Protein AF-A0A813BZZ4-F1 (afdb_monomer_lite)

Sequence (106 aa):
MAACPPARFSRFVAGLRFEQLLEFDEGDVGLGGGIQIREPANLNPTSDDIILRFGGTSSPDMQWPEEELETDRYARIKFLLAQLNKKPDKHRTGADSATSGGFTDS

Radius of gyration: 32.16 Å; chains: 1; bounding box: 76×68×61 Å

Secondary structure (DSSP, 8-state):
-PPPPHHHHHHHHHHTTTTSPPBSSTT-B--SS-------TTSS---S-------S---TTSPPPP----HHHHHHHHHHHHHHHS--------------------

pLDDT: mean 72.34, std 16.5, range [36.91, 94.88]

Organism: NCBI:txid1628268

Structure (mmCIF, N/CA/C/O backbone):
data_AF-A0A813BZZ4-F1
#
_entry.id   AF-A0A813BZZ4-F1
#
loop_
_atom_site.group_PDB
_atom_site.id
_atom_site.type_symbol
_atom_site.label_atom_id
_atom_site.label_alt_id
_atom_site.label_comp_id
_atom_site.label_asym_id
_atom_site.label_entity_id
_atom_site.label_seq_id
_atom_site.pdbx_PDB_ins_code
_atom_site.Cartn_x
_atom_site.Cartn_y
_atom_site.Cartn_z
_atom_site.occupancy
_atom_site.B_iso_or_equiv
_atom_site.auth_seq_id
_atom_site.auth_comp_id
_atom_site.auth_asym_id
_atom_site.auth_atom_id
_atom_site.pdbx_PDB_model_num
ATOM 1 N N . MET A 1 1 ? 6.049 -4.649 -36.575 1.00 49.91 1 MET A N 1
ATOM 2 C CA . MET A 1 1 ? 5.782 -5.098 -35.190 1.00 49.91 1 MET A CA 1
ATOM 3 C C . MET A 1 1 ? 4.840 -6.288 -35.261 1.00 49.91 1 MET A C 1
ATOM 5 O O . MET A 1 1 ? 3.819 -6.173 -35.924 1.00 49.91 1 MET A O 1
ATOM 9 N N . ALA A 1 2 ? 5.191 -7.435 -34.679 1.00 70.06 2 ALA A N 1
ATOM 10 C CA . ALA A 1 2 ? 4.300 -8.596 -34.682 1.00 70.06 2 ALA A CA 1
ATOM 11 C C . ALA A 1 2 ? 3.134 -8.358 -33.707 1.00 70.06 2 ALA A C 1
ATOM 13 O O . ALA A 1 2 ? 3.366 -8.025 -32.545 1.00 70.06 2 ALA A O 1
ATOM 14 N N . ALA A 1 3 ? 1.894 -8.510 -34.174 1.00 83.69 3 ALA A N 1
ATOM 15 C CA . ALA A 1 3 ? 0.711 -8.377 -33.329 1.00 83.69 3 ALA A CA 1
ATOM 16 C C . ALA A 1 3 ? 0.591 -9.586 -32.384 1.00 83.69 3 ALA A C 1
ATOM 18 O O . ALA A 1 3 ? 0.748 -10.736 -32.797 1.00 83.69 3 ALA A O 1
ATOM 19 N N . CYS A 1 4 ? 0.324 -9.335 -31.101 1.00 88.75 4 CYS A N 1
ATOM 20 C CA . CYS A 1 4 ? 0.061 -10.390 -30.124 1.00 88.75 4 CYS A CA 1
ATOM 21 C C . CYS A 1 4 ? -1.372 -10.920 -30.319 1.00 88.75 4 CYS A C 1
ATOM 23 O O . CYS A 1 4 ? -2.299 -10.108 -30.340 1.00 88.75 4 CYS A O 1
ATOM 25 N N . PRO A 1 5 ? -1.596 -12.244 -30.428 1.00 94.44 5 PRO A N 1
ATOM 26 C CA . PRO A 1 5 ? -2.948 -12.794 -30.463 1.00 94.44 5 PRO A CA 1
ATOM 27 C C . PRO A 1 5 ? -3.744 -12.383 -29.209 1.00 94.44 5 PRO A C 1
ATOM 29 O O . PRO A 1 5 ? -3.209 -12.527 -28.103 1.00 94.44 5 PRO A O 1
ATOM 32 N N . PRO A 1 6 ? -5.015 -11.946 -29.333 1.00 92.50 6 PRO A N 1
ATOM 33 C CA . PRO A 1 6 ? -5.811 -11.462 -28.200 1.00 92.50 6 PRO A CA 1
ATOM 34 C C . PRO A 1 6 ? -5.864 -12.445 -27.027 1.00 92.50 6 PRO A C 1
ATOM 36 O O . PRO A 1 6 ? -5.629 -12.058 -25.889 1.00 92.50 6 PRO A O 1
ATOM 39 N N . ALA A 1 7 ? -6.038 -13.740 -27.306 1.00 94.88 7 ALA A N 1
ATOM 40 C CA . ALA A 1 7 ? -6.074 -14.786 -26.282 1.00 94.88 7 ALA A CA 1
ATOM 41 C C . ALA A 1 7 ? -4.787 -14.856 -25.439 1.00 94.88 7 ALA A C 1
ATOM 43 O O . ALA A 1 7 ? -4.835 -15.101 -24.233 1.00 94.88 7 ALA A O 1
ATOM 44 N N . ARG A 1 8 ? -3.624 -14.619 -26.060 1.00 94.06 8 ARG A N 1
ATOM 45 C CA . ARG A 1 8 ? -2.333 -14.635 -25.364 1.00 94.06 8 ARG A CA 1
ATOM 46 C C . ARG A 1 8 ? -2.190 -13.415 -24.459 1.00 94.06 8 ARG A C 1
ATOM 48 O O . ARG A 1 8 ? -1.690 -13.547 -23.346 1.00 94.06 8 ARG A O 1
ATOM 55 N N . PHE A 1 9 ? -2.658 -12.257 -24.919 1.00 93.06 9 PHE A N 1
ATOM 56 C CA . PHE A 1 9 ? -2.671 -11.033 -24.123 1.00 93.06 9 PHE A CA 1
ATOM 57 C C . PHE A 1 9 ? -3.651 -11.125 -22.946 1.00 93.06 9 PHE A C 1
ATOM 59 O O . PHE A 1 9 ? -3.256 -10.865 -21.814 1.00 93.06 9 PHE A O 1
ATOM 66 N N . SE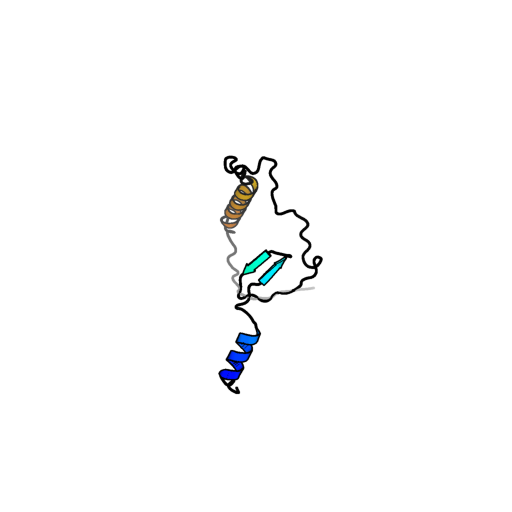R A 1 10 ? -4.881 -11.594 -23.165 1.00 93.12 10 SER A N 1
ATOM 67 C CA . SER A 1 10 ? -5.865 -11.788 -22.091 1.00 93.12 10 SER A CA 1
ATOM 68 C C . SER A 1 10 ? -5.372 -12.769 -21.027 1.00 93.12 10 SER A C 1
ATOM 70 O O . SER A 1 10 ? -5.515 -12.507 -19.836 1.00 93.12 10 SER A O 1
ATOM 72 N N . ARG A 1 11 ? -4.729 -13.873 -21.434 1.00 94.44 11 ARG A N 1
ATOM 73 C CA . ARG A 1 11 ? -4.132 -14.834 -20.494 1.00 94.44 11 ARG A CA 1
ATOM 74 C C . ARG A 1 11 ? -2.983 -14.225 -19.691 1.00 94.44 11 ARG A C 1
ATOM 76 O O . ARG A 1 11 ? -2.841 -14.540 -18.515 1.00 94.44 11 ARG A O 1
ATOM 83 N N . PHE A 1 12 ? -2.172 -13.373 -20.316 1.00 92.62 12 PHE A N 1
ATOM 84 C CA . PHE A 1 12 ? -1.123 -12.632 -19.622 1.00 92.62 12 PHE A CA 1
ATOM 85 C C . PHE A 1 12 ? -1.714 -11.690 -18.566 1.00 92.62 12 PHE A C 1
ATOM 87 O O . PHE A 1 12 ? -1.324 -11.784 -17.408 1.00 92.62 12 PHE A O 1
ATOM 94 N N . VAL A 1 13 ? -2.703 -10.867 -18.934 1.00 90.94 13 VAL A N 1
ATOM 95 C CA . VAL A 1 13 ? -3.379 -9.941 -18.007 1.00 90.94 13 VAL A CA 1
ATOM 96 C C . VAL A 1 13 ? -4.026 -10.695 -16.842 1.00 90.94 13 VAL A C 1
ATOM 98 O O . VAL A 1 13 ? -3.819 -10.327 -15.690 1.00 90.94 13 VAL A O 1
ATOM 101 N N . ALA A 1 14 ? -4.728 -11.799 -17.115 1.00 91.44 14 ALA A N 1
ATOM 102 C CA . ALA A 1 14 ? -5.302 -12.650 -16.070 1.00 91.44 14 ALA A CA 1
ATOM 103 C C . ALA A 1 14 ? -4.228 -13.241 -15.134 1.00 91.44 14 ALA A C 1
ATOM 105 O O . ALA A 1 14 ? -4.452 -13.392 -13.935 1.00 91.44 14 ALA A O 1
ATOM 106 N N . GLY A 1 15 ? -3.038 -13.540 -15.666 1.00 90.94 15 GLY A N 1
ATOM 107 C CA . GLY A 1 15 ? -1.896 -14.027 -14.893 1.00 90.94 15 GLY A CA 1
ATOM 108 C C . GLY A 1 15 ? -1.306 -13.004 -13.917 1.00 90.94 15 GLY A C 1
ATOM 109 O O . GLY A 1 15 ? -0.668 -13.418 -12.953 1.00 90.94 15 GLY A O 1
ATOM 110 N N . LEU A 1 16 ? -1.542 -11.703 -14.123 1.00 89.81 16 LEU A N 1
ATOM 111 C CA . LEU A 1 16 ? -1.067 -10.636 -13.230 1.00 89.81 16 LEU A CA 1
ATOM 112 C C . LEU A 1 16 ? -1.886 -10.526 -11.937 1.00 89.81 16 LEU A C 1
ATOM 114 O O . LEU A 1 16 ? -1.423 -9.904 -10.990 1.00 89.81 16 LEU A O 1
ATOM 118 N N . ARG A 1 17 ? -3.076 -11.148 -11.883 1.00 88.44 17 ARG A N 1
ATOM 119 C CA . ARG A 1 17 ? -3.951 -11.199 -10.697 1.00 88.44 17 ARG A CA 1
ATOM 120 C C . ARG A 1 17 ? -4.299 -9.830 -10.106 1.00 88.44 17 ARG A C 1
ATOM 122 O O . ARG A 1 17 ? -4.488 -9.706 -8.905 1.00 88.44 17 ARG A O 1
ATOM 129 N N . PHE A 1 18 ? -4.469 -8.820 -10.955 1.00 88.19 18 PHE A N 1
ATOM 130 C CA . PHE A 1 18 ? -4.867 -7.481 -10.517 1.00 88.19 18 PHE A CA 1
ATOM 131 C C . PHE A 1 18 ? -6.235 -7.419 -9.828 1.00 88.19 18 PHE A C 1
ATOM 133 O O . PHE A 1 18 ? -6.514 -6.455 -9.135 1.00 88.19 18 PHE A O 1
ATOM 140 N N . GLU A 1 19 ? -7.090 -8.427 -9.976 1.00 87.38 19 GLU A N 1
ATOM 141 C CA . GLU A 1 19 ? -8.357 -8.482 -9.234 1.00 87.38 19 GLU A CA 1
ATOM 142 C C . GLU A 1 19 ? -8.196 -8.999 -7.798 1.00 87.38 19 GLU A C 1
ATOM 144 O O . GLU A 1 19 ? -9.120 -8.891 -6.995 1.00 87.38 19 GLU A O 1
ATOM 149 N N . GLN A 1 20 ? -7.031 -9.554 -7.455 1.00 87.62 20 GLN A N 1
ATOM 150 C CA . GLN A 1 20 ? -6.746 -10.008 -6.103 1.00 87.62 20 GLN A CA 1
ATOM 151 C C . GLN A 1 20 ? -6.410 -8.806 -5.213 1.00 87.62 20 GLN A C 1
ATOM 153 O O . GLN A 1 20 ? -5.599 -7.955 -5.580 1.00 87.62 20 GLN A O 1
ATOM 158 N N . LEU A 1 21 ? -7.043 -8.748 -4.041 1.00 88.62 21 LEU A N 1
ATOM 159 C CA . LEU A 1 21 ? -6.736 -7.752 -3.017 1.00 88.62 21 LEU A CA 1
ATOM 160 C C . LEU A 1 21 ? -5.310 -7.976 -2.507 1.00 88.62 21 LEU A C 1
ATOM 162 O O . LEU A 1 21 ? -4.905 -9.119 -2.275 1.00 88.62 21 LEU A O 1
ATOM 166 N N . LEU A 1 22 ? -4.549 -6.892 -2.377 1.00 88.12 22 LEU A N 1
ATOM 167 C CA . LEU A 1 22 ? -3.189 -6.942 -1.856 1.00 88.12 22 LEU A CA 1
ATOM 168 C C . LEU A 1 22 ? -3.200 -7.003 -0.330 1.00 88.12 22 LEU A C 1
ATOM 170 O O . LEU A 1 22 ? -3.989 -6.317 0.301 1.00 88.12 22 LEU A O 1
ATOM 174 N N . GLU A 1 23 ? -2.298 -7.782 0.255 1.00 84.94 23 GLU A N 1
ATOM 175 C CA . GLU A 1 23 ? -2.063 -7.804 1.701 1.00 84.94 23 GLU A CA 1
ATOM 176 C C . GLU A 1 23 ? -0.896 -6.864 2.025 1.00 84.94 23 GLU A C 1
ATOM 178 O O . GLU A 1 23 ? 0.192 -7.001 1.448 1.00 84.94 23 GLU A O 1
ATOM 183 N N . PHE A 1 24 ? -1.134 -5.880 2.894 1.00 75.88 24 PHE A N 1
ATOM 184 C CA . PHE A 1 24 ? -0.102 -4.928 3.321 1.00 75.88 24 PHE A CA 1
ATOM 185 C C . PHE A 1 24 ? 0.684 -5.441 4.532 1.00 75.88 24 PHE A C 1
ATOM 187 O O . PHE A 1 24 ? 1.903 -5.276 4.570 1.00 75.88 24 PHE A O 1
ATOM 194 N N . ASP A 1 25 ? -0.002 -6.099 5.468 1.00 73.00 25 ASP A N 1
ATOM 195 C CA . ASP A 1 25 ? 0.553 -6.762 6.650 1.00 73.00 25 ASP A CA 1
ATOM 196 C C . ASP A 1 25 ? -0.385 -7.905 7.088 1.00 73.00 25 ASP A C 1
ATOM 198 O O . ASP A 1 25 ? -1.504 -8.007 6.576 1.00 73.00 25 ASP A O 1
ATOM 202 N N . GLU A 1 26 ? 0.051 -8.758 8.019 1.00 78.06 26 GLU A N 1
ATOM 203 C CA . GLU A 1 26 ? -0.710 -9.938 8.454 1.00 7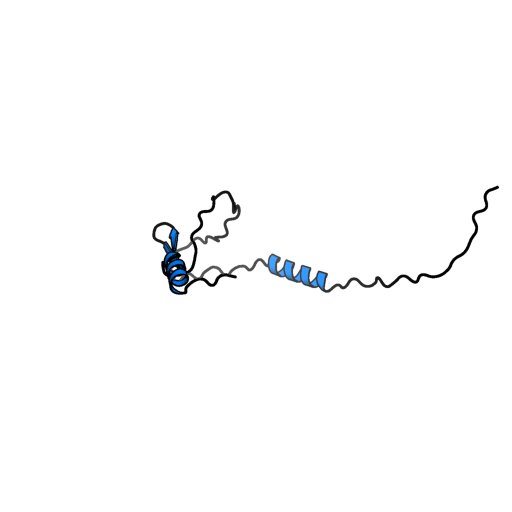8.06 26 GLU A CA 1
ATOM 204 C C . GLU A 1 26 ? -2.115 -9.546 8.948 1.00 78.06 26 GLU A C 1
ATOM 206 O O . GLU A 1 26 ? -2.295 -8.954 10.014 1.00 78.06 26 GLU A O 1
ATOM 211 N N . GLY A 1 27 ? -3.131 -9.900 8.157 1.00 79.19 27 GLY A N 1
ATOM 212 C CA . GLY A 1 27 ? -4.537 -9.625 8.461 1.00 79.19 27 GLY A CA 1
ATOM 213 C C . GLY A 1 27 ? -5.095 -8.305 7.917 1.00 79.19 27 GLY A C 1
ATOM 214 O O . GLY A 1 27 ? -6.282 -8.049 8.131 1.00 79.19 27 GLY A O 1
ATOM 215 N N . ASP A 1 28 ? -4.306 -7.504 7.191 1.00 80.56 28 ASP A N 1
ATOM 216 C CA . ASP A 1 28 ? -4.784 -6.284 6.528 1.00 80.56 28 ASP A CA 1
ATOM 217 C C . ASP A 1 28 ? -5.125 -6.526 5.048 1.00 80.56 28 ASP A C 1
ATOM 219 O O . ASP A 1 28 ? -4.322 -7.052 4.271 1.00 80.56 28 ASP A O 1
ATOM 223 N N . VAL A 1 29 ? -6.331 -6.124 4.641 1.00 83.62 29 VAL A N 1
ATOM 224 C CA . VAL A 1 29 ? -6.841 -6.301 3.275 1.00 83.62 29 VAL A CA 1
ATOM 225 C C . VAL A 1 29 ? -6.796 -4.964 2.547 1.00 83.62 29 VAL A C 1
ATOM 227 O O . VAL A 1 29 ? -7.620 -4.076 2.761 1.00 83.62 29 VAL A O 1
ATOM 230 N N . GLY A 1 30 ? -5.834 -4.850 1.643 1.00 84.62 30 GLY A N 1
ATOM 231 C CA . GLY A 1 30 ? -5.591 -3.684 0.815 1.00 84.62 30 GLY A CA 1
ATOM 232 C C . GLY A 1 30 ? -6.383 -3.640 -0.489 1.00 84.62 30 GLY A C 1
ATOM 233 O O . GLY A 1 30 ? -7.267 -4.448 -0.775 1.00 84.62 30 GLY A O 1
ATOM 234 N N . LEU A 1 31 ? -6.044 -2.649 -1.315 1.00 84.25 31 LEU A N 1
ATOM 235 C CA . LEU A 1 31 ? -6.675 -2.426 -2.614 1.00 84.25 31 LEU A CA 1
ATOM 236 C C . LEU A 1 31 ? -6.206 -3.462 -3.646 1.00 84.25 31 LEU A C 1
ATOM 238 O O . LEU A 1 31 ? -5.041 -3.860 -3.672 1.00 84.25 31 LEU A O 1
ATOM 242 N N . GLY A 1 32 ? -7.113 -3.866 -4.536 1.00 85.56 32 GLY A N 1
ATOM 243 C CA . GLY A 1 32 ? -6.753 -4.588 -5.756 1.00 85.56 32 GLY A CA 1
ATOM 244 C C . GLY A 1 32 ? -6.078 -3.673 -6.785 1.00 85.56 32 GLY A C 1
ATOM 245 O O . GLY A 1 32 ? -6.041 -2.451 -6.644 1.00 85.56 32 GLY A O 1
ATOM 246 N N . GLY A 1 33 ? -5.560 -4.264 -7.855 1.00 86.38 33 GLY A N 1
ATOM 247 C CA . GLY A 1 33 ? -5.002 -3.543 -9.003 1.00 86.38 33 GLY A CA 1
ATOM 248 C C . GLY A 1 33 ? -3.529 -3.162 -8.874 1.00 86.38 33 GLY A C 1
ATOM 249 O O . GLY A 1 33 ? -2.983 -2.555 -9.794 1.00 86.38 33 GLY A O 1
ATOM 250 N N . GLY A 1 34 ? -2.875 -3.517 -7.767 1.00 85.19 34 GLY A N 1
ATOM 251 C CA . GLY A 1 34 ? -1.459 -3.234 -7.544 1.00 85.19 34 GLY A CA 1
ATOM 252 C C . GLY A 1 34 ? -0.545 -4.447 -7.743 1.00 85.19 34 GLY A C 1
ATOM 253 O O . GLY A 1 34 ? -0.990 -5.580 -7.914 1.00 85.19 34 GLY A O 1
ATOM 254 N N . ILE A 1 35 ? 0.762 -4.190 -7.692 1.00 85.69 35 ILE A N 1
ATOM 255 C CA . ILE A 1 35 ? 1.817 -5.209 -7.667 1.00 85.69 35 ILE A CA 1
ATOM 256 C C . ILE A 1 35 ? 2.528 -5.085 -6.325 1.00 85.69 35 ILE A C 1
ATOM 258 O O . ILE A 1 35 ? 3.095 -4.034 -6.031 1.00 85.69 35 ILE A O 1
ATOM 262 N N . GLN A 1 36 ? 2.520 -6.150 -5.524 1.00 81.06 36 GLN A N 1
ATOM 263 C CA . GLN A 1 36 ? 3.264 -6.166 -4.269 1.00 81.06 36 GLN A CA 1
ATOM 264 C C . GLN A 1 36 ? 4.764 -6.262 -4.555 1.00 81.06 36 GLN A C 1
ATOM 266 O O . GLN A 1 36 ? 5.232 -7.201 -5.203 1.00 81.06 36 GLN A O 1
ATOM 271 N N . ILE A 1 37 ? 5.518 -5.296 -4.042 1.00 83.25 37 ILE A N 1
ATOM 272 C CA . ILE A 1 37 ? 6.979 -5.302 -4.049 1.00 83.25 37 ILE A CA 1
ATOM 273 C C . ILE A 1 37 ? 7.468 -5.369 -2.604 1.00 83.25 37 ILE A C 1
ATOM 275 O O . ILE A 1 37 ? 6.898 -4.737 -1.721 1.00 83.25 37 ILE A O 1
ATOM 279 N N . ARG A 1 38 ? 8.508 -6.167 -2.351 1.00 82.69 38 ARG A N 1
ATOM 280 C CA . ARG A 1 38 ? 9.183 -6.190 -1.050 1.00 82.69 38 ARG A CA 1
ATOM 281 C C . ARG A 1 38 ? 10.371 -5.251 -1.124 1.00 82.69 38 ARG A C 1
ATOM 283 O O . ARG A 1 38 ? 11.295 -5.508 -1.895 1.00 82.69 38 ARG A O 1
ATOM 290 N N . GLU A 1 39 ? 10.344 -4.192 -0.332 1.00 81.94 39 GLU A N 1
ATOM 291 C CA . GLU A 1 39 ? 11.485 -3.298 -0.179 1.00 81.94 39 GLU A CA 1
ATOM 292 C C . GLU A 1 39 ? 12.222 -3.565 1.143 1.00 81.94 39 GLU A C 1
ATOM 294 O O . GLU A 1 39 ? 11.597 -3.920 2.145 1.00 81.94 39 GLU A O 1
ATOM 299 N N . PRO A 1 40 ? 13.560 -3.444 1.170 1.00 87.50 40 PRO A N 1
ATOM 300 C CA . PRO A 1 40 ? 14.309 -3.479 2.416 1.00 87.50 40 PRO A CA 1
ATOM 301 C C . PRO A 1 40 ? 13.899 -2.319 3.330 1.00 87.50 40 PRO A C 1
ATOM 303 O O . PRO A 1 40 ? 13.911 -1.165 2.907 1.00 87.50 40 PRO A O 1
ATOM 306 N N . ALA A 1 41 ? 13.631 -2.602 4.607 1.00 81.69 41 ALA A N 1
ATOM 307 C CA . ALA A 1 41 ? 13.240 -1.577 5.584 1.00 81.69 41 ALA A CA 1
ATOM 308 C C . ALA A 1 41 ? 14.292 -0.463 5.764 1.00 81.69 41 ALA A C 1
ATOM 310 O O . ALA A 1 41 ? 13.977 0.647 6.178 1.00 81.69 41 ALA A O 1
ATOM 311 N N . ASN A 1 42 ? 15.556 -0.745 5.441 1.00 85.44 42 ASN A N 1
ATOM 312 C CA . ASN A 1 42 ? 16.655 0.213 5.511 1.00 85.44 42 ASN A CA 1
ATOM 313 C C . ASN A 1 42 ? 16.827 1.070 4.245 1.00 85.44 42 ASN A C 1
ATOM 315 O O . ASN A 1 42 ? 17.717 1.918 4.231 1.00 85.44 42 ASN A O 1
ATOM 319 N N . LEU A 1 43 ? 16.045 0.844 3.183 1.00 87.38 43 LEU A N 1
ATOM 320 C CA . LEU A 1 43 ? 16.171 1.591 1.927 1.00 87.38 43 LEU A CA 1
ATOM 321 C C . LEU A 1 43 ? 15.635 3.023 2.060 1.00 87.38 43 LEU A C 1
ATOM 323 O O . LEU A 1 43 ? 16.202 3.942 1.478 1.00 87.38 43 LEU A O 1
ATOM 327 N N . ASN A 1 44 ? 14.584 3.203 2.865 1.00 79.12 44 ASN A N 1
ATOM 328 C CA . ASN A 1 44 ? 13.917 4.481 3.112 1.00 79.12 44 ASN A CA 1
ATOM 329 C C . ASN A 1 44 ? 13.737 4.699 4.628 1.00 79.12 44 ASN A C 1
ATOM 331 O O . ASN A 1 44 ? 12.614 4.644 5.135 1.00 79.12 44 ASN A O 1
ATOM 335 N N . PRO A 1 45 ? 14.832 4.888 5.390 1.00 79.25 45 PRO A N 1
ATOM 336 C CA . PRO A 1 45 ? 14.739 5.083 6.830 1.00 79.25 45 PRO A CA 1
ATOM 337 C C . PRO A 1 45 ? 13.979 6.380 7.121 1.00 79.25 45 PRO A C 1
ATOM 339 O O . PRO A 1 45 ? 14.412 7.466 6.738 1.00 79.25 45 PRO A O 1
ATOM 342 N N . THR A 1 46 ? 12.840 6.263 7.800 1.00 76.88 46 THR A N 1
ATOM 343 C CA . THR A 1 46 ? 12.077 7.418 8.280 1.00 76.88 46 THR A CA 1
ATOM 344 C C . THR A 1 46 ? 12.478 7.654 9.732 1.00 76.88 46 THR A C 1
ATOM 346 O O . THR A 1 46 ? 12.125 6.872 10.610 1.00 76.88 46 THR A O 1
ATOM 349 N N . SER A 1 47 ? 13.301 8.674 9.975 1.00 76.00 47 SER A N 1
ATOM 350 C CA . SER A 1 47 ? 13.796 9.018 11.320 1.00 76.00 47 SER A CA 1
ATOM 351 C C . SER A 1 47 ? 12.758 9.758 12.165 1.00 76.00 47 SER A C 1
ATOM 353 O O . SER A 1 47 ? 12.894 9.825 13.385 1.00 76.00 47 SER A O 1
ATOM 355 N N . ASP A 1 48 ? 11.745 10.315 11.505 1.00 74.12 48 ASP A N 1
ATOM 356 C CA . ASP A 1 48 ? 10.732 11.165 12.109 1.00 74.12 48 ASP A CA 1
ATOM 357 C C . ASP A 1 48 ? 9.425 10.373 12.246 1.00 74.12 48 ASP A C 1
ATOM 359 O O . ASP A 1 48 ? 8.912 9.831 11.265 1.00 74.12 48 ASP A O 1
ATOM 363 N N . ASP A 1 49 ? 8.875 10.292 13.460 1.00 67.38 49 ASP A N 1
ATOM 364 C CA . ASP A 1 49 ? 7.539 9.725 13.665 1.00 67.38 49 ASP A CA 1
ATOM 365 C C . ASP A 1 49 ?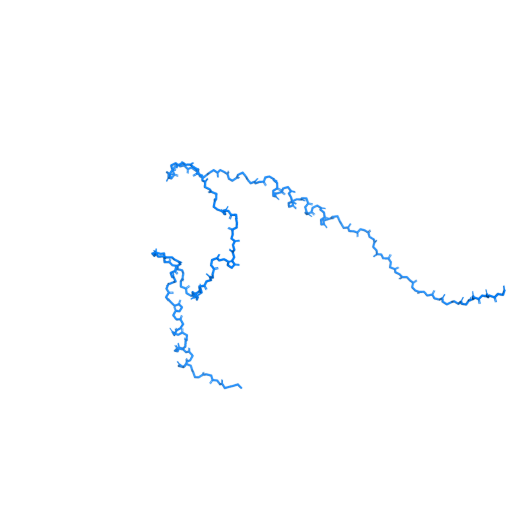 6.503 10.683 13.056 1.00 67.38 49 ASP A C 1
ATOM 367 O O . ASP A 1 49 ? 6.345 11.818 13.507 1.00 67.38 49 ASP A O 1
ATOM 371 N N . ILE A 1 50 ? 5.818 10.239 12.000 1.00 72.31 50 ILE A N 1
ATOM 372 C CA . ILE A 1 50 ? 4.766 11.014 11.320 1.00 72.31 50 ILE A CA 1
ATOM 373 C C . ILE A 1 50 ? 3.453 10.945 12.124 1.00 72.31 50 ILE A C 1
ATOM 375 O O . ILE A 1 50 ? 2.537 11.740 11.908 1.00 72.31 50 ILE A O 1
ATOM 379 N N . ILE A 1 51 ? 3.340 10.003 13.068 1.00 73.75 51 ILE A N 1
ATOM 380 C CA . ILE A 1 51 ? 2.126 9.793 13.849 1.00 73.75 51 ILE A CA 1
ATOM 381 C C . ILE A 1 51 ? 2.158 10.688 15.088 1.00 73.75 51 ILE A C 1
ATOM 383 O O . ILE A 1 51 ? 2.861 10.432 16.065 1.00 73.75 51 ILE A O 1
ATOM 387 N N . LEU A 1 52 ? 1.306 11.710 15.088 1.00 71.81 52 LEU A N 1
ATOM 388 C CA . LEU A 1 52 ? 1.031 12.504 16.281 1.00 71.81 52 LEU A CA 1
ATOM 389 C C . LEU A 1 52 ? 0.157 11.691 17.243 1.00 71.81 52 LEU A C 1
ATOM 391 O O . LEU A 1 52 ? -1.022 11.441 16.991 1.00 71.81 52 LEU A O 1
ATOM 395 N N . ARG A 1 53 ? 0.752 11.241 18.350 1.00 75.19 53 ARG A N 1
ATOM 396 C CA . ARG A 1 53 ? 0.064 10.456 19.381 1.00 75.19 53 ARG A CA 1
ATOM 397 C C . ARG A 1 53 ? -0.482 11.383 20.459 1.00 75.19 53 ARG A C 1
ATOM 399 O O . ARG A 1 53 ? 0.284 12.037 21.162 1.00 75.19 53 ARG A O 1
ATOM 406 N N . PHE A 1 54 ? -1.797 11.377 20.634 1.00 71.50 54 PHE A N 1
ATOM 407 C CA . PHE A 1 54 ? -2.467 12.119 21.698 1.00 71.50 54 PHE A CA 1
ATOM 408 C C . PHE A 1 54 ? -2.912 11.160 22.804 1.00 71.50 54 PHE A C 1
ATOM 410 O O . PHE A 1 54 ? -3.535 10.132 22.539 1.00 71.50 54 PHE A O 1
ATOM 417 N N . GLY A 1 55 ? -2.562 11.470 24.053 1.00 73.00 55 GLY A N 1
ATOM 418 C CA . GLY A 1 55 ? -3.046 10.719 25.211 1.00 73.00 55 GLY A CA 1
ATOM 419 C C . GLY A 1 55 ? -4.530 10.998 25.458 1.00 73.00 55 GLY A C 1
ATOM 420 O O . GLY A 1 55 ? -4.972 12.136 25.329 1.00 73.00 55 GLY A O 1
ATOM 421 N N . GLY A 1 56 ? -5.309 9.979 25.824 1.00 73.88 56 GLY A N 1
ATOM 422 C CA . GLY A 1 56 ? -6.740 10.147 26.068 1.00 73.88 56 GLY A CA 1
ATOM 423 C C . GLY A 1 56 ? -7.530 8.848 26.013 1.00 73.88 56 GLY A C 1
ATOM 424 O O . GLY A 1 56 ? -6.997 7.787 25.695 1.00 73.88 56 GLY A O 1
ATOM 425 N N . THR A 1 57 ? -8.820 8.937 26.332 1.00 68.00 57 THR A N 1
ATOM 426 C CA . THR A 1 57 ? -9.759 7.836 26.091 1.00 68.00 57 THR A CA 1
ATOM 427 C C . THR A 1 57 ? -10.120 7.840 24.607 1.00 68.00 57 THR A C 1
ATOM 429 O O . THR A 1 57 ? -10.382 8.909 24.063 1.00 68.00 57 THR A O 1
ATOM 432 N N . SER A 1 58 ? -10.199 6.684 23.949 1.00 65.69 58 SER A N 1
ATOM 433 C CA . SER A 1 58 ? -10.647 6.580 22.549 1.00 65.69 58 SER A CA 1
ATOM 434 C C . SER A 1 58 ? -12.172 6.752 22.398 1.00 65.69 58 SER A C 1
ATOM 436 O O . SER A 1 58 ? -12.794 6.088 21.569 1.00 65.69 58 SER A O 1
ATOM 438 N N . SER A 1 59 ? -12.794 7.565 23.259 1.00 74.81 59 SER A N 1
ATOM 439 C CA . SER A 1 59 ? -14.231 7.832 23.235 1.00 74.81 59 SER A CA 1
ATOM 440 C C . SER A 1 59 ? -14.587 8.692 22.016 1.00 74.81 59 SER A C 1
ATOM 442 O O . SER A 1 59 ? -13.894 9.681 21.774 1.00 74.81 59 SER A O 1
ATOM 444 N N . PRO A 1 60 ? -15.683 8.395 21.291 1.00 68.69 60 PRO A N 1
ATOM 445 C CA . PRO A 1 60 ? -16.178 9.241 20.200 1.00 68.69 60 PRO A CA 1
ATOM 446 C C . PRO A 1 60 ? -16.511 10.675 20.638 1.00 68.69 60 PRO A C 1
ATOM 448 O O . PRO A 1 60 ? -16.489 11.586 19.816 1.00 68.69 60 PRO A O 1
ATOM 451 N N . ASP A 1 61 ? -16.809 10.870 21.927 1.00 76.25 61 ASP A N 1
ATOM 452 C CA . ASP A 1 61 ? -17.130 12.178 22.510 1.00 76.25 61 ASP A CA 1
ATOM 453 C C . ASP A 1 61 ? -15.883 13.052 22.725 1.00 76.25 61 ASP A C 1
ATOM 455 O O . ASP A 1 61 ? -15.986 14.247 23.007 1.00 76.25 61 ASP A O 1
ATOM 459 N N . MET A 1 62 ? -14.691 12.461 22.616 1.00 72.38 62 MET A N 1
ATOM 460 C CA . MET A 1 62 ? -13.422 13.154 22.763 1.00 72.38 62 MET A CA 1
ATOM 461 C C . MET A 1 62 ? -12.990 13.67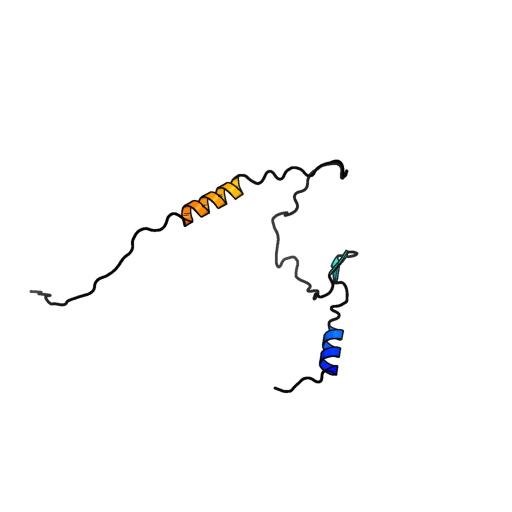0 21.389 1.00 72.38 62 MET A C 1
ATOM 463 O O . MET A 1 62 ? -12.528 12.915 20.535 1.00 72.38 62 MET A O 1
ATOM 467 N N . GLN A 1 63 ? -13.188 14.967 21.156 1.00 68.00 63 GLN A N 1
ATOM 468 C CA . GLN A 1 63 ? -12.754 15.614 19.919 1.00 68.00 63 GLN A CA 1
ATOM 469 C C . GLN A 1 63 ? -11.230 15.522 19.780 1.00 68.00 63 GLN A C 1
ATOM 471 O O . GLN A 1 63 ? -10.498 15.665 20.763 1.00 68.00 63 GLN A O 1
ATOM 476 N N . TRP A 1 64 ? -10.762 15.287 18.550 1.00 69.06 64 TRP A N 1
ATOM 477 C CA . TRP A 1 64 ? -9.346 15.425 18.220 1.00 69.06 64 TRP A CA 1
ATOM 478 C C . TRP A 1 64 ? -8.871 16.820 18.644 1.00 69.06 64 TRP A C 1
ATOM 480 O O . TRP A 1 64 ? -9.622 17.781 18.453 1.00 69.06 64 TRP A O 1
ATOM 490 N N . PRO A 1 65 ? -7.664 16.954 19.220 1.00 68.81 65 PRO A N 1
ATOM 491 C CA . PRO A 1 65 ? -7.097 18.265 19.497 1.00 68.81 65 PRO A CA 1
ATOM 492 C C . PRO A 1 65 ? -7.122 19.100 18.221 1.00 68.81 65 PRO A C 1
ATOM 494 O O . PRO A 1 65 ? -6.818 18.582 17.144 1.00 68.81 65 PRO A O 1
ATOM 497 N N . GLU A 1 66 ? -7.496 20.374 18.332 1.00 68.25 66 GLU A N 1
ATOM 498 C CA . GLU A 1 66 ? -7.324 21.294 17.215 1.00 68.25 66 GLU A CA 1
ATOM 499 C C . GLU A 1 66 ? -5.849 21.253 16.819 1.00 68.25 66 GLU A C 1
ATOM 501 O O . GLU A 1 66 ? -4.967 21.405 17.669 1.00 68.25 66 GLU A O 1
ATOM 506 N N . GLU A 1 67 ? -5.576 20.979 15.543 1.00 63.78 67 GLU A N 1
ATOM 507 C CA . GLU A 1 67 ? -4.231 21.132 15.016 1.00 63.78 67 GLU A CA 1
ATOM 508 C C . GLU A 1 67 ? -3.848 22.589 15.262 1.00 63.78 67 GLU A C 1
ATOM 510 O O . GLU A 1 67 ? -4.382 23.500 14.623 1.00 63.78 67 GLU A O 1
ATOM 515 N N . GLU A 1 68 ? -2.945 22.821 16.216 1.00 60.41 68 GLU A N 1
ATOM 516 C CA . GLU A 1 68 ? -2.249 24.089 16.345 1.00 60.41 68 GLU A CA 1
ATOM 517 C C . GLU A 1 68 ? -1.390 24.180 15.085 1.00 60.41 68 GLU A C 1
ATOM 519 O O . GLU A 1 68 ? -0.242 23.742 15.058 1.00 60.41 68 GLU A O 1
ATOM 524 N N . LEU A 1 69 ? -2.018 24.605 13.981 1.00 54.66 69 LEU A N 1
ATOM 525 C CA . LEU A 1 69 ? -1.391 24.803 12.688 1.00 54.66 69 LEU A CA 1
ATOM 526 C C . LEU A 1 69 ? -0.157 25.631 12.980 1.00 54.66 69 LEU A C 1
ATOM 528 O O . LEU A 1 69 ? -0.301 26.817 13.283 1.00 54.66 69 LEU A O 1
ATOM 532 N N . GLU A 1 70 ? 1.012 24.978 12.955 1.00 58.03 70 GLU A N 1
ATOM 533 C CA . GLU A 1 70 ? 2.301 25.580 13.267 1.00 58.03 70 GLU A CA 1
ATOM 534 C C . GLU A 1 70 ? 2.312 26.952 12.611 1.00 58.03 70 GLU A C 1
ATOM 536 O O . GLU A 1 70 ? 2.391 27.082 11.381 1.00 58.03 70 GLU A O 1
ATOM 541 N N . THR A 1 71 ? 2.151 27.986 13.436 1.00 56.53 71 THR A N 1
ATOM 542 C CA . THR A 1 71 ? 1.999 29.363 12.958 1.00 56.53 71 THR A CA 1
ATOM 543 C C . THR A 1 71 ? 3.221 29.734 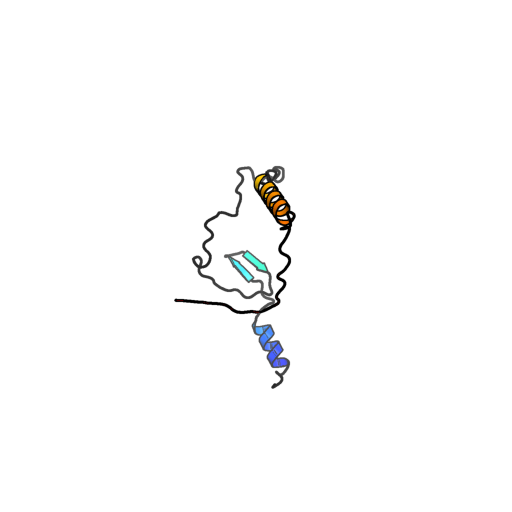12.101 1.00 56.53 71 THR A C 1
ATOM 545 O O . THR A 1 71 ? 3.124 30.511 11.148 1.00 56.53 71 THR A O 1
ATOM 548 N N . ASP A 1 72 ? 4.334 29.038 12.351 1.00 60.62 72 ASP A N 1
ATOM 549 C CA . ASP A 1 72 ? 5.592 29.040 11.620 1.00 60.62 72 ASP A CA 1
ATOM 550 C C . ASP A 1 72 ? 5.518 28.529 10.176 1.00 60.62 72 ASP A C 1
ATOM 552 O O . ASP A 1 72 ? 6.126 29.155 9.305 1.00 60.62 72 ASP A O 1
ATOM 556 N N . ARG A 1 73 ? 4.767 27.465 9.845 1.00 67.25 73 ARG A N 1
ATOM 557 C CA . ARG A 1 73 ? 4.668 26.991 8.443 1.00 67.25 73 ARG A CA 1
ATOM 558 C C . ARG A 1 73 ? 3.956 28.018 7.580 1.00 67.25 73 ARG A C 1
ATOM 560 O O . ARG A 1 73 ? 4.422 28.362 6.491 1.00 67.25 73 ARG A O 1
ATOM 567 N N . TYR A 1 74 ? 2.854 28.560 8.089 1.00 74.19 74 TYR A N 1
ATOM 568 C CA . TYR A 1 74 ? 2.096 29.581 7.380 1.00 74.19 74 TYR A CA 1
ATOM 569 C C . TYR A 1 74 ? 2.876 30.900 7.280 1.00 74.19 74 TYR A C 1
ATOM 571 O O . TYR A 1 74 ? 2.901 31.528 6.216 1.00 74.19 74 TYR A O 1
ATOM 579 N N . ALA A 1 75 ? 3.590 31.291 8.342 1.00 74.50 75 ALA A N 1
ATOM 580 C CA . ALA A 1 75 ? 4.494 32.439 8.325 1.00 74.50 75 ALA A CA 1
ATOM 581 C C . ALA A 1 75 ? 5.651 32.252 7.328 1.00 74.50 75 ALA A C 1
ATOM 583 O O . ALA A 1 75 ? 5.973 33.174 6.572 1.00 74.50 75 ALA A O 1
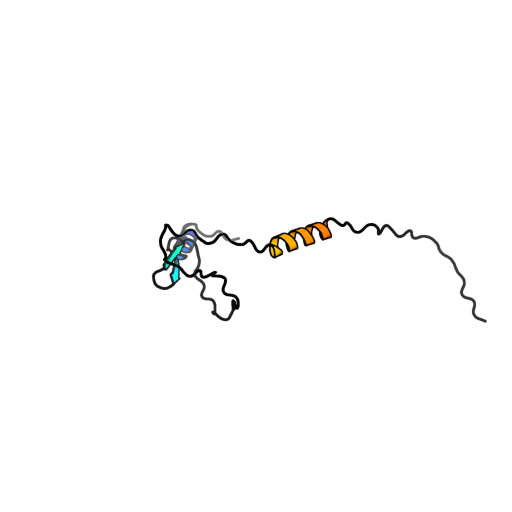ATOM 584 N N . ARG A 1 76 ? 6.234 31.050 7.254 1.00 76.12 76 ARG A N 1
ATOM 585 C CA . ARG A 1 76 ? 7.322 30.711 6.328 1.00 76.12 76 ARG A CA 1
ATOM 586 C C . ARG A 1 76 ? 6.871 30.754 4.872 1.00 76.12 76 ARG A C 1
ATOM 588 O O . ARG A 1 76 ? 7.573 31.331 4.042 1.00 76.12 76 ARG A O 1
ATOM 595 N N . ILE A 1 77 ? 5.696 30.207 4.563 1.00 81.12 77 ILE A N 1
ATOM 596 C CA . ILE A 1 77 ? 5.116 30.252 3.211 1.00 81.12 77 ILE A CA 1
ATOM 597 C C . ILE A 1 77 ? 4.813 31.700 2.805 1.00 81.12 77 ILE A C 1
ATOM 599 O O . ILE A 1 77 ? 5.192 32.125 1.711 1.00 81.12 77 ILE A O 1
ATOM 603 N N . LYS A 1 78 ? 4.213 32.497 3.699 1.00 79.06 78 LYS A N 1
ATOM 604 C CA . LYS A 1 78 ? 3.983 33.934 3.464 1.00 79.06 78 LYS A CA 1
ATOM 605 C C . LYS A 1 78 ? 5.281 34.702 3.216 1.00 79.06 78 LYS A C 1
ATOM 607 O O . LYS A 1 78 ? 5.329 35.546 2.322 1.00 79.06 78 LYS A O 1
ATOM 612 N N . PHE A 1 79 ? 6.334 34.400 3.971 1.00 81.25 79 PHE A N 1
ATOM 613 C CA . PHE A 1 79 ? 7.649 35.011 3.795 1.00 81.25 79 PHE A CA 1
ATOM 614 C C . PHE A 1 79 ? 8.254 34.694 2.420 1.00 81.25 79 PHE A C 1
ATOM 616 O O . PHE A 1 79 ? 8.734 35.599 1.735 1.00 81.25 79 PHE A O 1
ATOM 623 N N . LEU A 1 80 ? 8.184 33.435 1.980 1.00 80.81 80 LEU A N 1
ATOM 624 C CA . LEU A 1 80 ? 8.691 33.013 0.670 1.00 80.81 80 LEU A CA 1
ATOM 625 C C . LEU A 1 80 ? 7.908 33.652 -0.487 1.00 80.81 80 LEU A C 1
ATOM 627 O O . LEU A 1 80 ? 8.516 34.147 -1.436 1.00 80.81 80 LEU A O 1
ATOM 631 N N . LEU A 1 81 ? 6.578 33.733 -0.380 1.00 85.06 81 LEU A N 1
ATOM 632 C CA . LEU A 1 81 ? 5.730 34.438 -1.351 1.00 85.06 81 LEU A CA 1
ATOM 633 C C . LEU A 1 81 ? 6.088 35.928 -1.456 1.00 85.06 81 LEU A C 1
ATOM 635 O O . LEU A 1 81 ? 6.151 36.481 -2.555 1.00 85.06 81 LEU A O 1
ATOM 639 N N . ALA A 1 82 ? 6.370 36.579 -0.325 1.00 84.69 82 ALA A N 1
ATOM 640 C CA . ALA A 1 82 ? 6.798 37.974 -0.305 1.00 84.69 82 ALA A CA 1
ATOM 641 C C . ALA A 1 82 ? 8.176 38.178 -0.958 1.00 84.69 82 ALA A C 1
ATOM 643 O O . ALA A 1 82 ? 8.393 39.203 -1.605 1.00 84.69 82 ALA A O 1
ATOM 644 N N . GLN A 1 83 ? 9.103 37.225 -0.819 1.00 79.56 83 GLN A N 1
ATOM 645 C CA . GLN A 1 83 ? 10.399 37.279 -1.502 1.00 79.56 83 GLN A CA 1
ATOM 646 C C . GLN A 1 83 ? 10.279 37.048 -3.010 1.00 79.56 83 GLN A C 1
ATOM 648 O O . GLN A 1 83 ? 10.923 37.757 -3.775 1.00 79.56 83 GLN A O 1
ATOM 653 N N . LEU A 1 84 ? 9.421 36.123 -3.443 1.00 78.44 84 LEU A N 1
ATOM 654 C CA . LEU A 1 84 ? 9.196 35.842 -4.863 1.00 78.44 84 LEU A CA 1
ATOM 655 C C . LEU A 1 84 ? 8.576 37.043 -5.600 1.00 78.44 84 LEU A C 1
ATOM 657 O O . LEU A 1 84 ? 8.928 37.335 -6.741 1.00 78.44 84 LEU A O 1
ATOM 661 N N . ASN A 1 85 ? 7.677 37.769 -4.930 1.00 78.12 85 ASN A N 1
ATOM 662 C CA . ASN A 1 85 ? 7.013 38.948 -5.491 1.00 78.12 85 ASN A CA 1
ATOM 663 C C . ASN A 1 85 ? 7.892 40.209 -5.502 1.00 78.12 85 ASN A C 1
ATOM 665 O O . ASN A 1 85 ? 7.556 41.183 -6.182 1.00 78.12 85 ASN A O 1
ATOM 669 N N . LYS A 1 86 ? 9.035 40.205 -4.805 1.00 74.31 86 LYS A N 1
ATOM 670 C CA . LYS A 1 86 ? 10.073 41.224 -4.990 1.00 74.31 86 LYS A CA 1
ATOM 671 C C . LYS A 1 86 ? 10.831 40.903 -6.280 1.00 74.31 86 LYS A C 1
ATOM 673 O O . LYS A 1 86 ? 11.839 40.206 -6.264 1.00 74.31 86 LYS A O 1
ATOM 678 N N . LYS A 1 87 ? 10.324 41.390 -7.417 1.00 59.75 87 LYS A N 1
ATOM 679 C CA . LYS A 1 87 ? 11.031 41.294 -8.703 1.00 59.75 87 LYS A CA 1
ATOM 680 C C . LYS A 1 87 ? 12.452 41.875 -8.585 1.00 59.75 87 LYS A C 1
ATOM 682 O O . LYS A 1 87 ? 12.610 42.935 -7.977 1.00 59.75 87 LYS A O 1
ATOM 687 N N . PRO A 1 88 ? 13.467 41.252 -9.211 1.00 53.53 88 PRO A N 1
ATOM 688 C CA . PRO A 1 88 ? 14.754 41.893 -9.427 1.00 53.53 88 PRO A CA 1
ATOM 689 C C . PRO A 1 88 ? 14.584 42.981 -10.492 1.00 53.53 88 PRO A C 1
ATOM 691 O O . PRO A 1 88 ? 14.418 42.693 -11.679 1.00 53.53 88 PRO A O 1
ATOM 694 N N . ASP A 1 89 ? 14.603 44.243 -10.074 1.00 56.50 89 ASP A N 1
ATOM 695 C CA . ASP A 1 89 ? 14.708 45.349 -11.014 1.00 56.50 89 ASP A CA 1
ATOM 696 C C . ASP A 1 89 ? 16.143 45.439 -11.553 1.00 56.50 89 ASP A C 1
ATOM 698 O O . ASP A 1 89 ? 17.091 45.703 -10.817 1.00 56.50 89 ASP A O 1
ATOM 702 N N . LYS A 1 90 ? 16.224 45.303 -12.883 1.00 49.22 90 LYS A N 1
ATOM 703 C CA . LYS A 1 90 ? 17.281 45.764 -13.801 1.00 49.22 90 LYS A CA 1
ATOM 704 C C . LYS A 1 90 ? 18.513 44.868 -13.980 1.00 49.22 90 LYS A C 1
ATOM 706 O O . LYS A 1 90 ? 19.563 45.079 -13.391 1.00 49.22 90 LYS A O 1
ATOM 711 N N . HIS A 1 91 ? 18.443 44.055 -15.035 1.00 47.72 91 HIS A N 1
ATOM 712 C CA . HIS A 1 91 ? 19.500 44.068 -16.048 1.00 47.72 91 HIS A CA 1
ATOM 713 C C . HIS A 1 91 ? 18.884 44.204 -17.452 1.00 47.72 91 HIS A C 1
ATOM 715 O O . HIS A 1 91 ? 18.135 43.345 -17.909 1.00 47.72 91 HIS A O 1
ATOM 721 N N . ARG A 1 92 ? 19.197 45.313 -18.127 1.00 44.94 92 ARG A N 1
ATOM 722 C CA . ARG A 1 92 ? 19.063 45.560 -19.574 1.00 44.94 92 ARG A CA 1
ATOM 723 C C . ARG A 1 92 ? 20.194 46.523 -19.925 1.00 44.94 92 ARG A C 1
ATOM 725 O O . ARG A 1 92 ? 20.332 47.516 -19.227 1.00 44.94 92 ARG A O 1
ATOM 732 N N . THR A 1 93 ? 21.037 46.369 -20.929 1.00 40.69 93 THR A N 1
ATOM 733 C CA . THR A 1 93 ? 21.353 45.348 -21.941 1.00 40.69 93 THR A CA 1
ATOM 734 C C . THR A 1 93 ? 22.592 45.949 -22.618 1.00 40.69 93 THR A C 1
ATOM 736 O O . THR A 1 93 ? 22.648 47.170 -22.771 1.00 40.69 93 THR A O 1
ATOM 739 N N . GLY A 1 94 ? 23.581 45.133 -22.979 1.00 43.28 94 GLY A N 1
ATOM 740 C CA . GLY A 1 94 ? 24.753 45.599 -23.720 1.00 43.28 94 GLY A CA 1
ATOM 741 C C . GLY A 1 94 ? 24.376 46.256 -25.051 1.00 43.28 94 GLY A C 1
ATOM 742 O O . GLY A 1 94 ? 23.390 45.873 -25.682 1.00 43.28 94 GLY A O 1
ATOM 743 N N . ALA A 1 95 ? 25.173 47.244 -25.451 1.00 37.91 95 ALA A N 1
ATOM 744 C CA . ALA A 1 95 ? 25.220 47.774 -26.804 1.00 37.91 95 ALA A CA 1
ATOM 745 C C . ALA A 1 95 ? 26.679 47.699 -27.271 1.00 37.91 95 ALA A C 1
ATOM 747 O O . ALA A 1 95 ? 27.528 48.463 -26.812 1.00 37.91 95 ALA A O 1
ATOM 748 N N . ASP A 1 96 ? 26.954 46.731 -28.141 1.00 45.44 96 ASP A N 1
ATOM 749 C CA . ASP A 1 96 ? 28.185 46.627 -28.914 1.00 45.44 96 ASP A CA 1
ATOM 750 C C . ASP A 1 96 ? 28.200 47.702 -30.010 1.00 45.44 96 ASP A C 1
ATOM 752 O O . ASP A 1 96 ? 27.245 47.782 -30.781 1.00 45.44 96 ASP A O 1
ATOM 756 N N . SER A 1 97 ? 29.293 48.467 -30.133 1.00 37.44 97 SER A N 1
ATOM 757 C CA . SER A 1 97 ? 29.896 48.810 -31.435 1.00 37.44 97 SER A CA 1
ATOM 758 C C . SER A 1 97 ? 31.175 49.657 -31.310 1.00 37.44 97 SER A C 1
ATOM 760 O O . SER A 1 97 ? 31.166 50.688 -30.644 1.00 37.44 97 SER A O 1
ATOM 762 N N . ALA A 1 98 ? 32.178 49.265 -32.111 1.00 37.72 98 ALA A N 1
ATOM 763 C CA . ALA A 1 98 ? 33.232 50.074 -32.751 1.00 37.72 98 ALA A CA 1
ATOM 764 C C . ALA A 1 98 ? 34.614 50.247 -32.061 1.00 37.72 98 ALA A C 1
ATOM 766 O O . ALA A 1 98 ? 34.868 51.181 -31.314 1.00 37.72 98 ALA A O 1
ATOM 767 N N . THR A 1 99 ? 35.535 49.341 -32.420 1.00 38.19 99 THR A N 1
ATOM 768 C CA . THR A 1 99 ? 36.782 49.594 -33.187 1.00 38.19 99 THR A CA 1
ATOM 769 C C . THR A 1 99 ? 37.547 50.918 -32.978 1.00 38.19 99 THR A C 1
ATOM 771 O O . THR A 1 99 ? 37.098 51.940 -33.473 1.00 38.19 99 THR A O 1
ATOM 774 N N . SER A 1 100 ? 38.778 50.866 -32.428 1.00 37.78 100 SER A N 1
ATOM 775 C CA . SER A 1 100 ? 40.058 51.145 -33.144 1.00 37.78 100 SER A CA 1
ATOM 776 C C . SER A 1 100 ? 41.247 51.481 -32.209 1.00 37.78 100 SER A C 1
ATOM 778 O O . SER A 1 100 ? 41.217 52.499 -31.532 1.00 37.78 100 SER A O 1
ATOM 780 N N . GLY A 1 101 ? 42.307 50.658 -32.264 1.00 38.91 101 GLY A N 1
ATOM 781 C CA . GLY A 1 101 ? 43.731 51.042 -32.379 1.00 38.91 101 GLY A CA 1
ATOM 782 C C . GLY A 1 101 ? 44.453 51.868 -31.296 1.00 38.91 101 GLY A C 1
ATOM 783 O O . GLY A 1 101 ? 44.141 53.032 -31.089 1.00 38.91 101 GLY A O 1
ATOM 784 N N . GLY A 1 102 ? 45.564 51.319 -30.776 1.00 36.91 102 GLY A N 1
ATOM 785 C CA . GLY A 1 102 ? 46.709 52.116 -30.302 1.00 36.91 102 GLY A CA 1
ATOM 786 C C . GLY A 1 102 ? 47.421 51.579 -29.057 1.00 36.91 102 GLY A C 1
ATOM 787 O O . GLY A 1 102 ? 47.165 52.060 -27.961 1.00 36.91 102 GLY A O 1
ATOM 788 N N . PHE A 1 103 ? 48.345 50.626 -29.222 1.00 41.09 103 PHE A N 1
ATOM 789 C CA . PHE A 1 103 ? 49.358 50.282 -28.213 1.00 41.09 103 PHE A CA 1
ATOM 790 C C . PHE A 1 103 ? 50.714 50.773 -28.735 1.00 41.09 103 PHE A C 1
ATOM 792 O O . PHE A 1 103 ? 51.186 50.286 -29.762 1.00 41.09 103 PHE A O 1
ATOM 799 N N . THR A 1 104 ? 51.297 51.773 -28.074 1.00 46.59 104 THR A N 1
ATOM 800 C CA . THR A 1 104 ? 52.663 52.259 -28.317 1.00 46.59 104 THR A CA 1
ATOM 801 C C . THR A 1 104 ? 53.535 51.841 -27.141 1.00 46.59 104 THR A C 1
ATOM 803 O O . THR A 1 104 ? 53.212 52.193 -26.008 1.00 46.59 104 THR A O 1
ATOM 806 N N . ASP A 1 105 ? 54.629 51.139 -27.421 1.00 41.12 105 ASP A N 1
ATOM 807 C CA . ASP A 1 105 ? 55.722 50.889 -26.480 1.00 41.12 105 ASP A CA 1
ATOM 808 C C . ASP A 1 105 ? 57.009 51.457 -27.095 1.00 41.12 105 ASP A C 1
ATOM 810 O O . ASP A 1 105 ? 57.313 51.205 -28.269 1.00 41.12 105 ASP A O 1
ATOM 814 N N . SER A 1 106 ? 57.708 52.305 -26.346 1.00 49.22 106 SER A N 1
ATOM 815 C CA . SER A 1 106 ? 59.061 52.814 -26.614 1.00 49.22 106 SER A CA 1
ATOM 816 C C . SER A 1 106 ? 59.696 53.238 -25.301 1.00 49.22 106 SER A C 1
ATOM 818 O O . SER A 1 106 ? 58.995 53.923 -24.523 1.00 49.22 106 SER A O 1
#

Foldseek 3Di:
DDDDDPVVVVVVVVVQQQVAFDDPDVPDTHHGRDDDDDDDCVPDDDPDDPDDDDDDDPDPVDDDPDPPPPVVVVVVVVVVVVVVVPDPPDDDDDDDDDDDDDDDDD